Protein AF-A0A7V9VA94-F1 (afdb_monomer)

Mean predicted aligned error: 10.66 Å

Sequence (132 aa):
FPLADVEMRSGMSMDMASPSASPMAMGTGSMEAMPAAVSVTTVAVSLETILSAEHAINIHESAENAGNYIACGAIGGTPDSDGNLFIGLAELNDSGFTGVAWLQGTGEETVVTIFLAEGLSGGVTSDATPVS

pLDDT: mean 76.78, std 18.91, range [38.84, 97.44]

Radius of gyration: 15.98 Å; Cα contacts (8 Å, |Δi|>4): 244; chains: 1; bounding box: 53×29×37 Å

Structure (mmCIF, N/CA/C/O backbone):
data_AF-A0A7V9VA94-F1
#
_entry.id   AF-A0A7V9VA94-F1
#
loop_
_atom_site.group_PDB
_atom_site.id
_atom_site.type_symbol
_atom_site.label_atom_id
_atom_site.label_alt_id
_atom_site.label_comp_id
_atom_site.label_asym_id
_atom_site.label_entity_id
_atom_site.label_seq_id
_atom_site.pdbx_PDB_ins_code
_atom_site.Cartn_x
_atom_site.Cartn_y
_atom_site.Cartn_z
_atom_site.occupancy
_atom_site.B_iso_or_equiv
_atom_site.auth_seq_id
_atom_site.auth_comp_id
_atom_site.auth_asym_id
_atom_site.auth_atom_id
_atom_site.pdbx_PDB_model_num
ATOM 1 N N . PHE A 1 1 ? 0.522 13.214 -10.178 1.00 47.25 1 PHE A N 1
ATOM 2 C CA . PHE A 1 1 ? 1.075 12.083 -9.399 1.00 47.25 1 PHE A CA 1
ATOM 3 C C . PHE A 1 1 ? -0.084 11.167 -9.050 1.00 47.25 1 PHE A C 1
ATOM 5 O O . PHE A 1 1 ? -1.135 11.715 -8.721 1.00 47.25 1 PHE A O 1
ATOM 12 N N . PRO A 1 2 ? 0.071 9.837 -9.163 1.00 53.56 2 PRO A N 1
ATOM 13 C CA . PRO A 1 2 ? -1.041 8.907 -9.018 1.00 53.56 2 PRO A CA 1
ATOM 14 C C . PRO A 1 2 ? -1.602 8.889 -7.600 1.00 53.56 2 PRO A C 1
ATOM 16 O O . PRO A 1 2 ? -0.857 9.024 -6.630 1.00 53.56 2 PRO A O 1
ATOM 19 N N . LEU A 1 3 ? -2.924 8.756 -7.501 1.00 57.12 3 LEU A N 1
ATOM 20 C CA . LEU A 1 3 ? -3.667 8.775 -6.244 1.00 57.12 3 LEU A CA 1
ATOM 21 C C . LEU A 1 3 ? -4.277 7.409 -5.977 1.00 57.12 3 LEU A C 1
ATOM 23 O O . LEU A 1 3 ? -4.947 6.855 -6.846 1.00 57.12 3 LEU A O 1
ATOM 27 N N . ALA A 1 4 ? -4.090 6.892 -4.770 1.00 58.16 4 ALA A N 1
ATOM 28 C CA . ALA A 1 4 ? -4.711 5.647 -4.351 1.00 58.16 4 ALA A CA 1
ATOM 29 C C . ALA A 1 4 ? -5.986 5.910 -3.546 1.00 58.16 4 ALA A C 1
ATOM 31 O O . ALA A 1 4 ? -5.955 6.720 -2.622 1.00 58.16 4 ALA A O 1
ATOM 32 N N . ASP A 1 5 ? -7.062 5.207 -3.893 1.00 61.94 5 ASP A N 1
ATOM 33 C CA . ASP A 1 5 ? -8.300 5.106 -3.113 1.00 61.94 5 ASP A CA 1
ATOM 34 C C . ASP A 1 5 ? -8.449 3.669 -2.596 1.00 61.94 5 ASP A C 1
ATOM 36 O O . ASP A 1 5 ? -8.094 2.703 -3.286 1.00 61.94 5 ASP A O 1
ATOM 40 N N . VAL A 1 6 ? -8.947 3.528 -1.369 1.00 57.69 6 VAL A N 1
ATOM 41 C CA . VAL A 1 6 ? -9.330 2.232 -0.805 1.00 57.69 6 VAL A CA 1
ATOM 42 C C . VAL A 1 6 ? -10.844 2.123 -0.911 1.00 57.69 6 VAL A C 1
ATOM 44 O O . VAL A 1 6 ? -11.567 2.703 -0.102 1.00 57.69 6 VAL A O 1
ATOM 47 N N . GLU A 1 7 ? -11.321 1.350 -1.886 1.00 55.69 7 GLU A N 1
ATOM 48 C CA . GLU A 1 7 ? -12.750 1.256 -2.170 1.00 55.69 7 GLU A CA 1
ATOM 49 C C . GLU A 1 7 ? -13.354 -0.015 -1.547 1.00 55.69 7 GLU A C 1
ATOM 51 O O . GLU A 1 7 ? -12.850 -1.132 -1.713 1.00 55.69 7 GLU A O 1
ATOM 56 N N . MET A 1 8 ? -14.471 0.142 -0.829 1.00 42.03 8 MET A N 1
ATOM 57 C CA . MET A 1 8 ? -15.308 -0.979 -0.392 1.00 42.03 8 MET A CA 1
ATOM 58 C C . MET A 1 8 ? -16.239 -1.387 -1.541 1.00 42.03 8 MET A C 1
ATOM 60 O O . MET A 1 8 ? -16.910 -0.531 -2.116 1.00 42.03 8 MET A O 1
ATOM 64 N N . ARG A 1 9 ? -16.411 -2.691 -1.820 1.00 44.16 9 ARG A N 1
ATOM 65 C CA . ARG A 1 9 ? -17.327 -3.208 -2.875 1.00 44.16 9 ARG A CA 1
ATOM 66 C C . ARG A 1 9 ? -18.825 -2.865 -2.681 1.00 44.16 9 ARG A C 1
ATOM 68 O O . ARG A 1 9 ? -19.666 -3.361 -3.426 1.00 44.16 9 ARG A O 1
ATOM 75 N N . SER A 1 10 ? -19.183 -2.022 -1.711 1.00 48.28 10 SER A N 1
ATOM 76 C CA . SER A 1 10 ? -20.548 -1.562 -1.445 1.00 48.28 10 SER A CA 1
ATOM 77 C C . SER A 1 10 ? -20.599 -0.058 -1.130 1.00 48.28 10 SER A C 1
ATOM 79 O O . SER A 1 10 ? -20.998 0.337 -0.040 1.00 48.28 10 SER A O 1
ATOM 81 N N . GLY A 1 11 ? -20.227 0.783 -2.098 1.00 41.50 11 GLY A N 1
ATOM 82 C CA . GLY A 1 11 ? -20.828 2.109 -2.316 1.00 41.50 11 GLY A CA 1
ATOM 83 C C . GLY A 1 11 ? -20.752 3.162 -1.202 1.00 41.50 11 GLY A C 1
ATOM 84 O O . GLY A 1 11 ? -21.549 4.096 -1.238 1.00 41.50 11 GLY A O 1
ATOM 85 N N . MET A 1 12 ? -19.831 3.050 -0.244 1.00 38.84 12 MET A N 1
ATOM 86 C CA . MET A 1 12 ? -19.562 4.112 0.728 1.00 38.84 12 MET A CA 1
ATOM 87 C C . MET A 1 12 ? -18.135 4.616 0.516 1.00 38.84 12 MET A C 1
ATOM 89 O O . MET A 1 12 ? -17.174 3.986 0.942 1.00 38.84 12 MET A O 1
ATOM 93 N N . SER A 1 13 ? -18.012 5.731 -0.196 1.00 45.00 13 SER A N 1
ATOM 94 C CA . SER A 1 13 ? -16.773 6.493 -0.345 1.00 45.00 13 SER A CA 1
ATOM 95 C C . SER A 1 13 ? -16.377 7.069 1.018 1.00 45.00 13 SER A C 1
ATOM 97 O O . SER A 1 13 ? -17.106 7.911 1.546 1.00 45.00 13 SER A O 1
ATOM 99 N N . MET A 1 14 ? -15.271 6.603 1.604 1.00 51.00 14 MET A N 1
ATOM 100 C CA . MET A 1 14 ? -14.672 7.238 2.782 1.00 51.00 14 MET A CA 1
ATOM 101 C C . MET A 1 14 ? -13.979 8.540 2.367 1.00 51.00 14 MET A C 1
ATOM 103 O O . MET A 1 14 ? -13.382 8.631 1.297 1.00 51.00 14 MET A O 1
ATOM 107 N N . ASP A 1 15 ? -14.078 9.561 3.212 1.00 45.03 15 ASP A N 1
ATOM 108 C CA . ASP A 1 15 ? -13.583 10.910 2.952 1.00 45.03 15 ASP A CA 1
ATOM 109 C C . ASP A 1 15 ? -12.049 10.901 2.784 1.00 45.03 15 ASP A C 1
ATOM 111 O O . ASP A 1 15 ? -11.292 10.800 3.749 1.00 45.03 15 ASP A O 1
ATOM 115 N N . MET A 1 16 ? -11.583 10.968 1.535 1.00 51.38 16 MET A N 1
ATOM 116 C CA . MET A 1 16 ? -10.167 10.921 1.161 1.00 51.38 16 MET A CA 1
ATOM 117 C C . MET A 1 16 ? -9.392 12.128 1.711 1.00 51.38 16 MET A C 1
ATOM 119 O O . MET A 1 16 ? -9.613 13.271 1.304 1.00 51.38 16 MET A O 1
ATOM 123 N N . ALA A 1 17 ? -8.442 11.871 2.613 1.00 48.81 17 ALA A N 1
ATOM 124 C CA . ALA A 1 17 ? -7.446 12.850 3.033 1.00 48.81 17 ALA A CA 1
ATOM 125 C C . ALA A 1 17 ? -6.410 13.085 1.917 1.00 48.81 17 ALA A C 1
ATOM 127 O O . ALA A 1 17 ? -5.956 12.151 1.255 1.00 48.81 17 ALA A O 1
ATOM 128 N N . SER A 1 18 ? -6.044 14.353 1.712 1.00 43.25 18 SER A N 1
ATOM 129 C CA . SER A 1 18 ? -5.194 14.820 0.614 1.00 43.25 18 SER A CA 1
ATOM 130 C C . SER A 1 18 ? -3.835 14.099 0.539 1.00 43.25 18 SER A C 1
ATOM 132 O O . SER A 1 18 ? -3.080 14.125 1.513 1.00 43.25 18 SER A O 1
ATOM 134 N N . PRO A 1 19 ? -3.457 13.543 -0.622 1.00 42.53 19 PRO A N 1
ATOM 135 C CA . PRO A 1 19 ? -2.151 12.926 -0.821 1.00 42.53 19 PRO A CA 1
ATOM 136 C C . PRO A 1 19 ? -1.046 13.994 -0.846 1.00 42.53 19 PRO A C 1
ATOM 138 O O . PRO A 1 19 ? -1.127 14.981 -1.581 1.00 42.53 19 PRO A O 1
ATOM 141 N N . SER A 1 20 ? 0.006 13.796 -0.047 1.00 47.19 20 SER A N 1
ATOM 142 C CA . SER A 1 20 ? 1.200 14.651 -0.054 1.00 47.19 20 SER A CA 1
ATOM 143 C C . SER A 1 20 ? 2.205 14.131 -1.084 1.00 47.19 20 SER A C 1
ATOM 145 O O . SER A 1 20 ? 2.855 13.107 -0.872 1.00 47.19 20 SER A O 1
ATOM 147 N N . ALA A 1 21 ? 2.336 14.826 -2.216 1.00 44.81 21 ALA A N 1
ATOM 148 C CA . ALA A 1 21 ? 3.355 14.523 -3.217 1.00 44.81 21 ALA A CA 1
ATOM 149 C C . ALA A 1 21 ? 4.736 15.001 -2.729 1.00 44.81 21 ALA A C 1
ATOM 151 O O . ALA A 1 21 ? 4.949 16.196 -2.518 1.00 44.81 21 ALA A O 1
ATOM 152 N N . SER A 1 22 ? 5.689 14.079 -2.569 1.00 47.19 22 SER A N 1
ATOM 153 C CA . SER A 1 22 ? 7.085 14.440 -2.286 1.00 47.19 22 SER A CA 1
ATOM 154 C C . SER A 1 22 ? 7.777 14.978 -3.551 1.00 47.19 22 SER A C 1
ATOM 156 O O . SER A 1 22 ? 7.551 14.436 -4.636 1.00 47.19 22 SER A O 1
ATOM 158 N N . PRO A 1 23 ? 8.625 16.024 -3.460 1.00 42.75 23 PRO A N 1
ATOM 159 C CA . PRO A 1 23 ? 9.366 16.534 -4.612 1.00 42.75 23 PRO A CA 1
ATOM 160 C C . PRO A 1 23 ? 10.332 15.469 -5.151 1.00 42.75 23 PRO A C 1
ATOM 162 O O . PRO A 1 23 ? 11.021 14.802 -4.378 1.00 42.75 23 PRO A O 1
ATOM 165 N N . MET A 1 24 ? 10.405 15.325 -6.478 1.00 47.97 24 MET A N 1
ATOM 166 C CA . MET A 1 24 ? 11.369 14.436 -7.136 1.00 47.97 24 MET A CA 1
ATOM 167 C C . MET A 1 24 ? 12.798 14.939 -6.871 1.00 47.97 24 MET A C 1
ATOM 169 O O . MET A 1 24 ? 13.230 15.942 -7.439 1.00 47.97 24 MET A O 1
ATOM 173 N N . ALA A 1 25 ? 13.525 14.275 -5.972 1.00 53.22 25 ALA A N 1
ATOM 174 C CA . ALA A 1 25 ? 14.937 14.548 -5.719 1.00 53.22 25 ALA A CA 1
ATOM 175 C C . ALA A 1 25 ? 15.796 14.125 -6.925 1.00 53.22 25 ALA A C 1
ATOM 177 O O . ALA A 1 25 ? 15.513 13.113 -7.565 1.00 53.22 25 ALA A O 1
ATOM 178 N N . MET A 1 26 ? 16.870 14.869 -7.221 1.00 54.56 26 MET A N 1
ATOM 179 C CA . MET A 1 26 ? 17.878 14.415 -8.187 1.00 54.56 26 MET A CA 1
ATOM 180 C C . MET A 1 26 ? 18.511 13.117 -7.671 1.00 54.56 26 MET A C 1
ATOM 182 O O . MET A 1 26 ? 19.075 13.091 -6.576 1.00 54.56 26 MET A O 1
ATOM 186 N N . GLY A 1 27 ? 18.371 12.038 -8.444 1.00 59.16 27 GLY A N 1
ATOM 187 C CA . GLY A 1 27 ? 18.847 10.710 -8.067 1.00 59.16 27 GLY A CA 1
ATOM 188 C C . GLY A 1 27 ? 20.346 10.702 -7.756 1.00 59.16 27 GLY A C 1
ATOM 189 O O . GLY A 1 27 ? 21.148 11.311 -8.460 1.00 59.16 27 GLY A O 1
ATOM 190 N N . THR A 1 28 ? 20.722 10.014 -6.681 1.00 69.69 28 THR A N 1
ATOM 191 C CA . THR A 1 28 ? 22.115 9.710 -6.328 1.00 69.69 28 THR A CA 1
ATOM 192 C C . THR A 1 28 ? 22.366 8.232 -6.629 1.00 69.69 28 THR A C 1
ATOM 194 O O . THR A 1 28 ? 21.515 7.405 -6.313 1.00 69.69 28 THR A O 1
ATOM 197 N N . GLY A 1 29 ? 23.521 7.883 -7.203 1.00 72.19 29 GLY A N 1
ATOM 198 C CA . GLY A 1 29 ? 23.869 6.496 -7.536 1.00 72.19 29 GLY A CA 1
ATOM 199 C C . GLY A 1 29 ? 23.718 6.186 -9.025 1.00 72.19 29 GLY A C 1
ATOM 200 O O . GLY A 1 29 ? 24.029 7.034 -9.860 1.00 72.19 29 GLY A O 1
ATOM 201 N N . SER A 1 30 ? 23.311 4.958 -9.361 1.00 78.19 30 SER A N 1
ATOM 202 C CA . SER A 1 30 ? 23.212 4.522 -10.759 1.00 78.19 30 SER A CA 1
ATOM 203 C C . SER A 1 30 ? 22.175 5.336 -11.533 1.00 78.19 30 SER A C 1
ATOM 205 O O . SER A 1 30 ? 21.053 5.526 -11.068 1.00 78.19 30 SER A O 1
ATOM 207 N N . MET A 1 31 ? 22.536 5.758 -12.747 1.00 70.06 31 MET A N 1
ATOM 208 C CA . MET A 1 31 ? 21.602 6.383 -13.692 1.00 70.06 31 MET A CA 1
ATOM 209 C C . MET A 1 31 ? 20.608 5.377 -14.289 1.00 70.06 31 MET A C 1
ATOM 211 O O . MET A 1 31 ? 19.630 5.784 -14.903 1.00 70.06 31 MET A O 1
ATOM 215 N N . GLU A 1 32 ? 20.846 4.079 -14.095 1.00 73.06 32 GLU A N 1
ATOM 216 C CA . GLU A 1 32 ? 19.946 2.996 -14.503 1.00 73.06 32 GLU A CA 1
ATOM 217 C C . GLU A 1 32 ? 18.937 2.634 -13.402 1.00 73.06 32 GLU A C 1
ATOM 219 O O . GLU A 1 32 ? 18.144 1.706 -13.561 1.00 73.06 32 GLU A O 1
ATOM 224 N N . ALA A 1 33 ? 18.968 3.335 -12.261 1.00 74.44 33 ALA A N 1
ATOM 225 C CA . ALA A 1 33 ? 17.992 3.129 -11.204 1.00 74.44 33 ALA A CA 1
ATOM 226 C C . ALA A 1 33 ? 16.591 3.486 -11.715 1.00 74.44 33 ALA A C 1
ATOM 228 O O . ALA A 1 33 ? 16.338 4.617 -12.129 1.00 74.44 33 ALA A O 1
ATOM 229 N N . MET A 1 34 ? 15.674 2.524 -11.644 1.00 78.88 34 MET A N 1
ATOM 230 C CA . MET A 1 34 ? 14.267 2.760 -11.944 1.00 78.88 34 MET A CA 1
ATOM 231 C C . MET A 1 34 ? 13.613 3.445 -10.739 1.00 78.88 34 MET A C 1
ATOM 233 O O . MET A 1 34 ? 13.569 2.849 -9.657 1.00 78.88 34 MET A O 1
ATOM 237 N N . PRO A 1 35 ? 13.131 4.692 -10.873 1.00 80.38 35 PRO A N 1
ATOM 238 C CA . PRO A 1 35 ? 12.477 5.375 -9.771 1.00 80.38 35 PRO A CA 1
ATOM 239 C C . PRO A 1 35 ? 11.116 4.734 -9.480 1.00 80.38 35 PRO A C 1
ATOM 241 O O . PRO A 1 35 ? 10.344 4.448 -10.392 1.00 80.38 35 PRO A O 1
ATOM 244 N N . ALA A 1 36 ? 10.802 4.565 -8.196 1.00 86.12 36 ALA A N 1
ATOM 245 C CA . ALA A 1 36 ? 9.453 4.232 -7.757 1.00 86.12 36 ALA A CA 1
ATOM 246 C C . ALA A 1 36 ? 8.703 5.509 -7.354 1.00 86.12 36 ALA A C 1
ATOM 248 O O . ALA A 1 36 ? 9.223 6.344 -6.610 1.00 86.12 36 ALA A O 1
ATOM 249 N N . ALA A 1 37 ? 7.464 5.646 -7.816 1.00 86.31 37 ALA A N 1
ATOM 250 C CA . ALA A 1 37 ? 6.505 6.577 -7.250 1.00 86.31 37 ALA A CA 1
ATOM 251 C C . ALA A 1 37 ? 6.051 6.067 -5.878 1.00 86.31 37 ALA A C 1
ATOM 253 O O . ALA A 1 37 ? 5.785 4.875 -5.707 1.00 86.31 37 ALA A O 1
ATOM 254 N N . VAL A 1 38 ? 5.944 6.982 -4.912 1.00 86.62 38 VAL A N 1
ATOM 255 C CA . VAL A 1 38 ? 5.518 6.670 -3.544 1.00 86.62 38 VAL A CA 1
ATOM 256 C C . VAL A 1 38 ? 4.310 7.519 -3.174 1.00 86.62 38 VAL A C 1
ATOM 258 O O . VAL A 1 38 ? 4.324 8.733 -3.377 1.00 86.62 38 VAL A O 1
ATOM 261 N N . SER A 1 39 ? 3.286 6.881 -2.613 1.00 86.69 39 SER A N 1
ATOM 262 C CA . SER A 1 39 ? 2.125 7.551 -2.021 1.00 86.69 39 SER A CA 1
ATOM 263 C C . SER A 1 39 ? 1.901 7.037 -0.608 1.00 86.69 39 SER A C 1
ATOM 265 O O . SER A 1 39 ? 2.065 5.845 -0.357 1.00 86.69 39 SER A O 1
ATOM 267 N N . VAL A 1 40 ? 1.518 7.927 0.306 1.00 89.50 40 VAL A N 1
ATOM 268 C CA . VAL A 1 40 ? 1.186 7.581 1.692 1.00 89.50 40 VAL A CA 1
ATOM 269 C C . VAL A 1 40 ? -0.179 8.163 2.017 1.00 89.50 40 VAL A C 1
ATOM 271 O O . VAL A 1 40 ? -0.379 9.372 1.896 1.00 89.50 40 VAL A O 1
ATOM 274 N N . THR A 1 41 ? -1.091 7.301 2.452 1.00 88.94 41 THR A N 1
ATOM 275 C CA . THR A 1 41 ? -2.455 7.665 2.838 1.00 88.94 41 THR A CA 1
ATOM 276 C C . THR A 1 41 ? -2.773 7.051 4.195 1.00 88.94 41 THR A C 1
ATOM 278 O O . THR A 1 41 ? -2.477 5.882 4.427 1.00 88.94 41 THR A O 1
ATOM 281 N N . THR A 1 42 ? -3.405 7.811 5.086 1.00 91.88 42 THR A N 1
ATOM 282 C CA . THR A 1 42 ? -3.949 7.273 6.340 1.00 91.88 42 THR A CA 1
ATOM 283 C C . THR A 1 42 ? -5.446 7.050 6.181 1.00 91.88 42 THR A C 1
ATOM 285 O O . THR A 1 42 ? -6.169 7.953 5.764 1.00 91.88 42 THR A O 1
ATOM 288 N N . VAL A 1 43 ? -5.904 5.850 6.522 1.00 92.19 43 VAL A N 1
ATOM 289 C CA . VAL A 1 43 ? -7.313 5.457 6.531 1.00 92.19 43 VAL A CA 1
ATOM 290 C C . VAL A 1 43 ? -7.772 5.366 7.982 1.00 92.19 43 VAL A C 1
ATOM 292 O O . VAL A 1 43 ? -7.158 4.656 8.778 1.00 92.19 43 VAL A O 1
ATOM 295 N N . ALA A 1 44 ? -8.871 6.041 8.321 1.00 93.12 44 ALA A N 1
ATOM 296 C CA . ALA A 1 44 ? -9.441 6.074 9.672 1.00 93.12 44 ALA A CA 1
ATOM 297 C C . ALA A 1 44 ? -10.216 4.785 10.033 1.00 93.12 44 ALA A C 1
ATOM 299 O O . ALA A 1 44 ? -11.354 4.833 10.498 1.00 93.12 44 ALA A O 1
ATOM 300 N N . VAL A 1 45 ? -9.630 3.625 9.730 1.00 92.88 45 VAL A N 1
ATOM 301 C CA . VAL A 1 45 ? -10.186 2.292 9.979 1.00 92.88 45 VAL A CA 1
ATOM 302 C C . VAL A 1 45 ? -9.043 1.347 10.355 1.00 92.88 45 VAL A C 1
ATOM 304 O O . VAL A 1 45 ? -7.968 1.392 9.749 1.00 92.88 45 VAL A O 1
ATOM 307 N N . SER A 1 46 ? -9.271 0.464 11.332 1.00 95.25 46 SER A N 1
ATOM 308 C CA . SER A 1 46 ? -8.265 -0.510 11.758 1.00 95.25 46 SER A CA 1
ATOM 309 C C . SER A 1 46 ? -8.005 -1.561 10.679 1.00 95.25 46 SER A C 1
ATOM 311 O O . SER A 1 46 ? -8.917 -1.978 9.960 1.00 95.25 46 SER A O 1
ATOM 313 N N . LEU A 1 47 ? -6.767 -2.057 10.608 1.00 94.31 47 LEU A N 1
ATOM 314 C CA . LEU A 1 47 ? -6.390 -3.092 9.641 1.00 94.31 47 LEU A CA 1
ATOM 315 C C . LEU A 1 47 ? -7.227 -4.370 9.817 1.00 94.31 47 LEU A C 1
ATOM 317 O O . LEU A 1 47 ? -7.597 -5.003 8.835 1.00 94.31 47 LEU A O 1
ATOM 321 N N . GLU A 1 48 ? -7.589 -4.719 11.053 1.00 93.94 48 GLU A N 1
ATOM 322 C CA . GLU A 1 48 ? -8.483 -5.848 11.341 1.00 93.94 48 GLU A CA 1
ATOM 323 C C . GLU A 1 48 ? -9.878 -5.650 10.726 1.00 93.94 48 GLU A C 1
ATOM 325 O O . GLU A 1 48 ? -10.441 -6.578 10.145 1.00 93.94 48 GLU A O 1
ATOM 330 N N . THR A 1 49 ? -10.418 -4.429 10.785 1.00 93.56 49 THR A N 1
ATOM 331 C CA . THR A 1 49 ? -11.710 -4.101 10.165 1.00 93.56 49 THR A CA 1
ATOM 332 C C . THR A 1 49 ? -11.613 -4.161 8.642 1.00 93.56 49 THR A C 1
ATOM 334 O O . THR A 1 49 ? -12.498 -4.722 7.997 1.00 93.56 49 THR A O 1
ATOM 337 N N . ILE A 1 50 ? -10.517 -3.657 8.063 1.00 93.06 50 ILE A N 1
ATOM 338 C CA . ILE A 1 50 ? -10.249 -3.769 6.622 1.00 93.06 50 ILE A CA 1
ATOM 339 C C . ILE A 1 50 ? -10.160 -5.248 6.212 1.00 93.06 50 ILE A C 1
ATOM 341 O O . ILE A 1 50 ? -10.727 -5.644 5.203 1.00 93.06 50 ILE A O 1
ATOM 345 N N . LEU A 1 51 ? -9.515 -6.104 7.003 1.00 94.62 51 LEU A N 1
ATOM 346 C CA . LEU A 1 51 ? -9.397 -7.536 6.703 1.00 94.62 51 LEU A CA 1
ATOM 347 C C . LEU A 1 51 ? -10.672 -8.345 6.989 1.00 94.62 51 LEU A C 1
ATOM 349 O O . LEU A 1 51 ? -10.789 -9.483 6.538 1.00 94.62 51 LEU A O 1
ATOM 353 N N . SER A 1 52 ? -11.634 -7.774 7.714 1.00 92.56 52 SER A N 1
ATOM 354 C CA . SER A 1 52 ? -12.904 -8.434 8.044 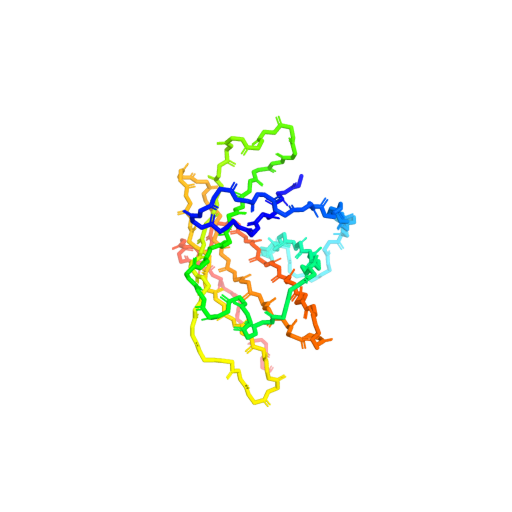1.00 92.56 52 SER A CA 1
ATOM 355 C C . SER A 1 52 ? -13.908 -8.441 6.885 1.00 92.56 52 SER A C 1
ATOM 357 O O . SER A 1 52 ? -14.928 -9.128 6.963 1.00 92.56 52 SER A O 1
ATOM 359 N N . ALA A 1 53 ? -13.638 -7.699 5.810 1.00 89.88 53 ALA A N 1
ATOM 360 C CA . ALA A 1 53 ? -14.429 -7.707 4.586 1.00 89.88 53 ALA A CA 1
ATOM 361 C C . ALA A 1 53 ? -13.530 -7.602 3.347 1.00 89.88 53 ALA A C 1
ATOM 363 O O . ALA A 1 53 ? -12.339 -7.315 3.432 1.00 89.88 53 ALA A O 1
ATOM 364 N N . GLU A 1 54 ? -14.105 -7.859 2.177 1.00 89.69 54 GLU A N 1
ATOM 365 C CA . GLU A 1 54 ? -13.358 -7.854 0.923 1.00 89.69 54 GLU A CA 1
ATOM 366 C C . GLU A 1 54 ? -13.138 -6.415 0.428 1.00 89.69 54 GLU A C 1
ATOM 368 O O . GLU A 1 54 ? -14.092 -5.720 0.065 1.00 89.69 54 GLU A O 1
ATOM 373 N N . HIS A 1 55 ? -11.874 -5.985 0.410 1.00 92.19 55 HIS A N 1
ATOM 374 C CA . HIS A 1 55 ? -11.450 -4.649 -0.013 1.00 92.19 55 HIS A CA 1
ATOM 375 C C . HIS A 1 55 ? -10.393 -4.724 -1.113 1.00 92.19 55 HIS A C 1
ATOM 377 O O . HIS A 1 55 ? -9.684 -5.724 -1.252 1.00 92.19 55 HIS A O 1
ATOM 383 N N . ALA A 1 56 ? -10.251 -3.642 -1.874 1.00 92.56 56 ALA A N 1
ATOM 384 C CA . ALA A 1 56 ? -9.185 -3.485 -2.850 1.00 92.56 56 ALA A CA 1
ATOM 385 C C . ALA A 1 56 ? -8.591 -2.075 -2.786 1.00 92.56 56 ALA A C 1
ATOM 387 O O . ALA A 1 56 ? -9.265 -1.111 -2.427 1.00 92.56 56 ALA A O 1
ATOM 388 N N . ILE A 1 57 ? -7.317 -1.973 -3.153 1.00 90.38 57 ILE A N 1
ATOM 389 C CA . ILE A 1 57 ? -6.655 -0.704 -3.436 1.00 90.38 57 ILE A CA 1
ATOM 390 C C . ILE A 1 57 ? -6.778 -0.449 -4.930 1.00 90.38 57 ILE A C 1
ATOM 392 O O . ILE A 1 57 ? -6.372 -1.290 -5.735 1.00 90.38 57 ILE A O 1
ATOM 396 N N . ASN A 1 58 ? -7.286 0.726 -5.279 1.00 88.50 58 ASN A N 1
ATOM 397 C CA . ASN A 1 58 ? -7.371 1.215 -6.644 1.00 88.50 58 ASN A CA 1
ATOM 398 C C . ASN A 1 58 ? -6.478 2.439 -6.806 1.00 88.50 58 ASN A C 1
ATOM 400 O O . ASN A 1 58 ? -6.485 3.340 -5.969 1.00 88.50 58 ASN A O 1
ATOM 404 N N . ILE A 1 59 ? -5.708 2.489 -7.889 1.00 85.62 59 ILE A N 1
ATOM 405 C CA . ILE A 1 59 ? -4.785 3.592 -8.147 1.00 85.62 59 ILE A CA 1
ATOM 406 C C . ILE A 1 59 ? -5.195 4.299 -9.425 1.00 85.62 59 ILE A C 1
ATOM 408 O O . ILE A 1 59 ? -5.335 3.668 -10.470 1.00 85.62 59 ILE A O 1
ATOM 412 N N . HIS A 1 60 ? -5.314 5.616 -9.340 1.00 81.62 60 HIS A N 1
ATOM 413 C CA . HIS A 1 60 ? -5.690 6.505 -10.430 1.00 81.62 60 HIS A CA 1
ATOM 414 C C . HIS A 1 60 ? -4.488 7.327 -10.874 1.00 81.62 60 HIS A C 1
ATOM 416 O O . HIS A 1 60 ? -3.624 7.657 -10.062 1.00 81.62 60 HIS A O 1
ATOM 422 N N . GLU A 1 61 ? -4.455 7.721 -12.143 1.00 70.31 61 GLU A N 1
ATOM 423 C CA . GLU A 1 61 ? -3.340 8.481 -12.714 1.00 70.31 61 GLU A CA 1
ATOM 424 C C . GLU A 1 61 ? -3.128 9.852 -12.042 1.00 70.31 61 GLU A C 1
ATOM 426 O O . GLU A 1 61 ? -1.986 10.266 -11.821 1.00 70.31 61 GLU A O 1
ATOM 431 N N . SER A 1 62 ? -4.208 10.571 -11.706 1.00 68.06 62 SER A N 1
ATOM 432 C CA . SER A 1 62 ? -4.201 11.862 -10.990 1.00 68.06 62 SER A CA 1
ATOM 433 C C . SER A 1 62 ? -5.618 12.269 -10.544 1.00 68.06 62 SER A C 1
ATOM 435 O O . SER A 1 62 ? -6.601 11.758 -11.073 1.00 68.06 62 SER A O 1
ATOM 437 N N . ALA A 1 63 ? -5.736 13.241 -9.625 1.00 58.12 63 ALA A N 1
ATOM 438 C CA . ALA A 1 63 ? -7.027 13.784 -9.154 1.00 58.12 63 ALA A CA 1
ATOM 439 C C . ALA A 1 63 ? -7.934 14.289 -10.290 1.00 58.12 63 ALA A C 1
ATOM 441 O O . ALA A 1 63 ? -9.152 14.156 -10.239 1.00 58.12 63 ALA A O 1
ATOM 442 N N . GLU A 1 64 ? -7.327 14.870 -11.323 1.00 55.19 64 GLU A N 1
ATOM 443 C CA . GLU A 1 64 ? -8.014 15.454 -12.480 1.00 55.19 64 GLU A CA 1
ATOM 444 C C . GLU A 1 64 ? -8.481 14.389 -13.489 1.00 55.19 64 GLU A C 1
ATOM 446 O O . GLU A 1 64 ? -9.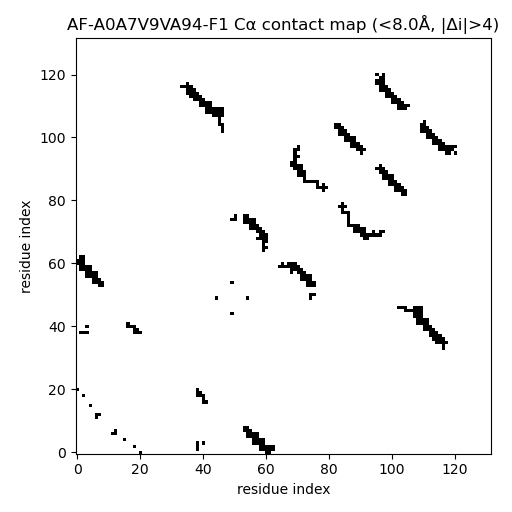251 14.691 -14.397 1.00 55.19 64 GLU A O 1
ATOM 451 N N . ASN A 1 65 ? -8.033 13.138 -13.325 1.00 58.97 65 ASN A N 1
ATOM 452 C CA . ASN A 1 65 ? -8.359 12.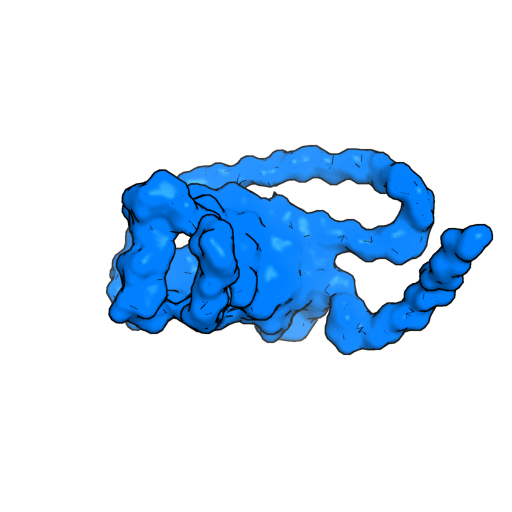004 -14.188 1.00 58.97 65 ASN A CA 1
ATOM 453 C C . ASN A 1 65 ? -8.699 10.751 -13.359 1.00 58.97 65 ASN A C 1
ATOM 455 O O . ASN A 1 65 ? -8.216 9.651 -13.616 1.00 58.97 65 ASN A O 1
ATOM 459 N N . ALA A 1 66 ? -9.557 10.922 -12.348 1.00 58.28 66 ALA A N 1
ATOM 460 C CA . ALA A 1 66 ? -9.961 9.858 -11.422 1.00 58.28 66 ALA A CA 1
ATOM 461 C C . ALA A 1 66 ? -10.665 8.656 -12.092 1.00 58.28 66 ALA A C 1
ATOM 463 O O . ALA A 1 66 ? -10.838 7.624 -11.463 1.00 58.28 66 ALA A O 1
ATOM 464 N N . GLY A 1 67 ? -11.066 8.764 -13.365 1.00 60.50 67 GLY A N 1
ATOM 465 C CA . GLY A 1 67 ? -11.628 7.645 -14.126 1.00 60.50 67 GLY A CA 1
ATOM 466 C C . GLY A 1 67 ? -10.587 6.692 -14.728 1.00 60.50 67 GLY A C 1
ATOM 467 O O . GLY A 1 67 ? -10.977 5.632 -15.215 1.00 60.50 67 GLY A O 1
ATOM 468 N N . ASN A 1 68 ? -9.295 7.051 -14.727 1.00 74.62 68 ASN A N 1
ATOM 469 C CA . ASN A 1 68 ? -8.239 6.220 -15.306 1.00 74.62 68 ASN A CA 1
ATOM 470 C C . ASN A 1 68 ? -7.483 5.440 -14.224 1.00 74.62 68 ASN A C 1
ATOM 472 O O . ASN A 1 68 ? -6.620 5.991 -13.534 1.00 74.62 68 ASN A O 1
ATOM 476 N N . TYR A 1 69 ? -7.813 4.155 -14.092 1.00 80.38 69 TYR A N 1
ATOM 477 C CA . TYR A 1 69 ? -7.169 3.237 -13.157 1.00 80.38 69 TYR A CA 1
ATOM 478 C C . TYR A 1 69 ? -5.896 2.660 -13.772 1.00 80.38 69 TYR A C 1
ATOM 480 O O . TYR A 1 69 ? -5.949 2.045 -14.836 1.00 80.38 69 TYR A O 1
ATOM 488 N N . ILE A 1 70 ? -4.767 2.821 -13.088 1.00 86.19 70 ILE A N 1
ATOM 489 C CA . ILE A 1 70 ? -3.456 2.377 -13.576 1.00 86.19 70 ILE A CA 1
ATOM 490 C C . ILE A 1 70 ? -2.985 1.080 -12.912 1.00 86.19 70 ILE A C 1
ATOM 492 O O . ILE A 1 70 ? -2.242 0.321 -13.525 1.00 86.19 70 ILE A O 1
ATOM 496 N N . ALA A 1 71 ? -3.429 0.782 -11.690 1.00 89.31 71 ALA A N 1
ATOM 497 C CA . ALA A 1 71 ? -3.118 -0.472 -11.007 1.00 89.31 71 ALA A CA 1
ATOM 498 C C . ALA A 1 71 ? -4.148 -0.783 -9.910 1.00 89.31 71 ALA A C 1
ATOM 500 O O . ALA A 1 71 ? -4.818 0.120 -9.400 1.00 89.31 71 ALA A O 1
ATOM 501 N N . CYS A 1 72 ? -4.262 -2.059 -9.539 1.00 93.06 72 CYS A N 1
ATOM 502 C CA . CYS A 1 72 ? -5.139 -2.518 -8.463 1.00 93.06 72 CYS A CA 1
ATOM 503 C C . CYS A 1 72 ? -4.558 -3.700 -7.680 1.00 93.06 72 CYS A C 1
ATOM 505 O O . CYS A 1 72 ? -3.721 -4.451 -8.181 1.00 93.06 72 CYS A O 1
ATOM 507 N N . GLY A 1 73 ? -5.038 -3.903 -6.455 1.00 93.50 73 GLY A N 1
ATOM 508 C CA . GLY A 1 73 ? -4.725 -5.099 -5.676 1.00 93.50 73 GLY A CA 1
ATOM 509 C C . GLY A 1 73 ? -5.777 -5.388 -4.617 1.00 93.50 73 GLY A C 1
ATOM 510 O O . GLY A 1 73 ? -6.220 -4.484 -3.910 1.00 93.50 73 GLY A O 1
ATOM 511 N N . ALA A 1 74 ? -6.174 -6.655 -4.500 1.00 94.75 74 ALA A N 1
ATOM 512 C CA . ALA A 1 74 ? -7.051 -7.102 -3.426 1.00 94.75 74 ALA A CA 1
ATOM 513 C C . ALA A 1 74 ? -6.305 -7.050 -2.085 1.00 94.75 74 ALA A C 1
ATOM 515 O O . ALA A 1 74 ? -5.175 -7.531 -1.977 1.00 94.75 74 ALA A O 1
ATOM 516 N N . ILE A 1 75 ? -6.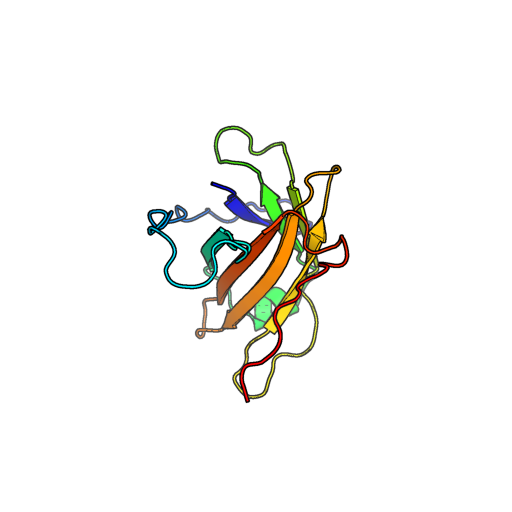945 -6.492 -1.060 1.00 94.31 75 ILE A N 1
ATOM 517 C CA . ILE A 1 75 ? -6.394 -6.462 0.292 1.00 94.31 75 ILE A CA 1
ATOM 518 C C . ILE A 1 75 ? -6.696 -7.803 0.953 1.00 94.31 75 ILE A C 1
ATOM 520 O O . ILE A 1 75 ? -7.845 -8.132 1.242 1.00 94.31 75 ILE A O 1
ATOM 524 N N . GLY A 1 76 ? -5.649 -8.583 1.194 1.00 92.31 76 GLY A N 1
ATOM 525 C CA . GLY A 1 76 ? -5.754 -9.874 1.855 1.00 92.31 76 GLY A CA 1
ATOM 526 C C . GLY A 1 76 ? -4.387 -10.503 2.081 1.00 92.31 76 GLY A C 1
ATOM 527 O O . GLY A 1 76 ? -3.396 -10.108 1.471 1.00 92.31 76 GLY A O 1
ATOM 528 N N . GLY A 1 77 ? -4.339 -11.486 2.978 1.00 92.00 77 GLY A N 1
ATOM 529 C CA . GLY A 1 77 ? -3.110 -12.169 3.370 1.00 92.00 77 GLY A CA 1
ATOM 530 C C . GLY A 1 77 ? -3.002 -12.315 4.882 1.00 92.00 77 GLY A C 1
ATOM 531 O O . GLY A 1 77 ? -3.985 -12.182 5.610 1.00 92.00 77 GLY A O 1
ATOM 532 N N . THR A 1 78 ? -1.796 -12.609 5.351 1.00 92.81 78 THR A N 1
ATOM 533 C CA . THR A 1 78 ? -1.483 -12.715 6.778 1.00 92.81 78 THR A CA 1
ATOM 534 C C . THR A 1 78 ? -0.489 -11.613 7.125 1.00 92.81 78 THR A C 1
ATOM 536 O O . THR A 1 78 ? 0.569 -11.574 6.493 1.00 92.81 78 THR A O 1
ATOM 539 N N . PRO A 1 79 ? -0.808 -10.722 8.082 1.00 94.31 79 PRO A N 1
ATOM 540 C CA . PRO A 1 79 ? 0.162 -9.754 8.575 1.00 94.31 79 PRO A CA 1
ATOM 541 C C . PRO A 1 79 ? 1.416 -10.446 9.126 1.00 94.31 79 PRO A C 1
ATOM 543 O O . PRO A 1 79 ? 1.338 -11.573 9.622 1.00 94.31 79 PRO A O 1
ATOM 546 N N . ASP A 1 80 ? 2.566 -9.783 9.039 1.00 94.75 80 ASP A N 1
ATOM 547 C CA . ASP A 1 80 ? 3.813 -10.273 9.626 1.00 94.75 80 ASP A CA 1
ATOM 548 C C . ASP A 1 80 ? 3.808 -10.190 11.169 1.00 94.75 80 ASP A C 1
ATOM 550 O O . ASP A 1 80 ? 2.810 -9.841 11.806 1.00 94.75 80 ASP A O 1
ATOM 554 N N . SER A 1 81 ? 4.942 -10.527 11.788 1.00 93.25 81 SER A N 1
ATOM 555 C CA . SER A 1 81 ? 5.133 -10.459 13.244 1.00 93.25 81 SER A CA 1
ATOM 556 C C . SER A 1 81 ? 4.939 -9.069 13.847 1.00 93.25 81 SER A C 1
ATOM 558 O O . SER A 1 81 ? 4.643 -8.962 15.036 1.00 93.25 81 SER A O 1
ATOM 560 N N . ASP A 1 82 ? 5.119 -8.028 13.045 1.00 92.69 82 ASP A N 1
ATOM 561 C CA . ASP A 1 82 ? 5.024 -6.624 13.420 1.00 92.69 82 ASP A CA 1
ATOM 562 C C . ASP A 1 82 ? 3.641 -6.040 13.067 1.00 92.69 82 ASP A C 1
ATOM 564 O O . ASP A 1 82 ? 3.376 -4.864 13.312 1.00 92.69 82 ASP A O 1
ATOM 568 N N . GLY A 1 83 ? 2.731 -6.866 12.534 1.00 91.44 83 GLY A N 1
ATOM 569 C CA . GLY A 1 83 ? 1.376 -6.470 12.157 1.00 91.44 83 GLY A CA 1
ATOM 570 C C . GLY A 1 83 ? 1.292 -5.769 10.800 1.00 91.44 83 GLY A C 1
ATOM 571 O O . GLY A 1 83 ? 0.261 -5.168 10.493 1.00 91.44 83 GLY A O 1
ATOM 572 N N . ASN A 1 84 ? 2.341 -5.847 9.979 1.00 95.69 84 ASN A N 1
ATOM 573 C CA . ASN A 1 84 ? 2.356 -5.261 8.643 1.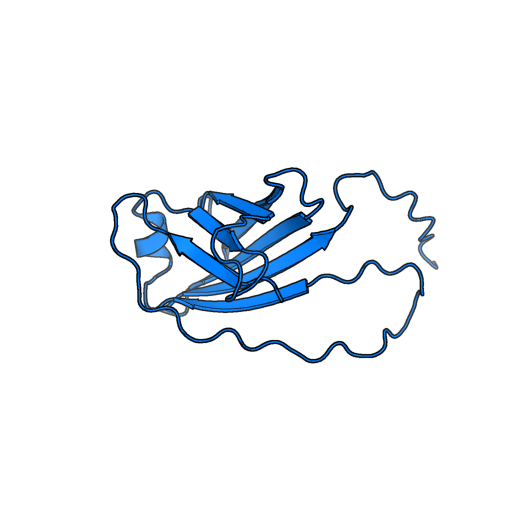00 95.69 84 ASN A CA 1
ATOM 574 C C . ASN A 1 84 ? 1.745 -6.211 7.622 1.00 95.69 84 ASN A C 1
ATOM 576 O O . ASN A 1 84 ? 2.073 -7.396 7.592 1.00 95.69 84 ASN A O 1
ATOM 580 N N . LEU A 1 85 ? 0.932 -5.682 6.714 1.00 97.12 85 LEU A N 1
ATOM 581 C CA . LEU A 1 85 ? 0.455 -6.422 5.552 1.00 97.12 85 LEU A CA 1
ATOM 582 C C . LEU A 1 85 ? 1.096 -5.873 4.278 1.00 97.12 85 LEU A C 1
ATOM 584 O O . LEU A 1 85 ? 1.083 -4.667 4.038 1.00 97.12 85 LEU A O 1
ATOM 588 N N . PHE A 1 86 ? 1.603 -6.771 3.438 1.00 97.00 86 PHE A N 1
ATOM 589 C CA . PHE A 1 86 ? 2.147 -6.440 2.126 1.00 97.00 86 PHE A CA 1
ATOM 590 C C . PHE A 1 86 ? 1.323 -7.128 1.044 1.00 97.00 86 PHE A C 1
ATOM 592 O O . PHE A 1 86 ? 1.127 -8.343 1.096 1.00 97.00 86 PHE A O 1
ATOM 599 N N . ILE A 1 87 ? 0.860 -6.363 0.058 1.00 96.62 87 ILE A N 1
ATOM 600 C CA . ILE A 1 87 ? 0.108 -6.891 -1.085 1.00 96.62 87 ILE A CA 1
ATOM 601 C C . ILE A 1 87 ? 0.722 -6.426 -2.402 1.00 96.62 87 ILE A C 1
ATOM 603 O O . ILE A 1 87 ? 1.282 -5.333 -2.490 1.00 96.62 87 ILE A O 1
ATOM 607 N N . GLY A 1 88 ? 0.607 -7.261 -3.433 1.00 94.88 88 GLY A N 1
ATOM 608 C CA . GLY A 1 88 ? 0.977 -6.892 -4.796 1.00 94.88 88 GLY A CA 1
ATOM 609 C C . GLY A 1 88 ? -0.095 -6.025 -5.454 1.00 94.88 88 GLY A C 1
ATOM 610 O O . GLY A 1 88 ? -1.288 -6.216 -5.219 1.00 94.88 88 GLY A O 1
ATOM 611 N N . LEU A 1 89 ? 0.344 -5.098 -6.300 1.00 94.31 89 LEU A N 1
ATOM 612 C CA . LEU A 1 89 ? -0.502 -4.255 -7.136 1.00 94.31 89 LEU A CA 1
ATOM 613 C C . LEU A 1 89 ? -0.216 -4.606 -8.595 1.00 94.31 89 LEU A C 1
ATOM 615 O O . LEU A 1 89 ? 0.907 -4.436 -9.079 1.00 94.31 89 LEU A O 1
ATOM 619 N N . ALA A 1 90 ? -1.228 -5.137 -9.270 1.00 92.31 90 ALA A N 1
ATOM 620 C CA . ALA A 1 90 ? -1.164 -5.513 -10.668 1.00 92.31 90 ALA A CA 1
ATOM 621 C C . ALA A 1 90 ? -1.577 -4.342 -11.557 1.00 92.31 90 ALA A C 1
ATOM 623 O O . ALA A 1 90 ? -2.462 -3.557 -11.211 1.00 92.31 90 ALA A O 1
ATOM 624 N N . GLU A 1 91 ? -0.939 -4.272 -12.7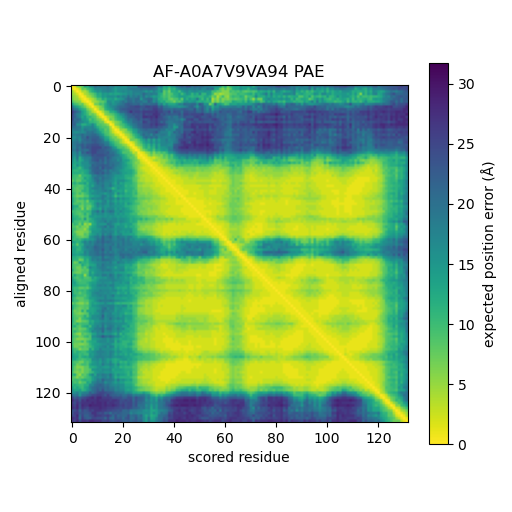16 1.00 91.31 91 GLU A N 1
ATOM 625 C CA . GLU A 1 91 ? -1.234 -3.301 -13.758 1.00 91.31 91 GLU A CA 1
ATOM 626 C C . GLU A 1 91 ? -2.682 -3.411 -14.239 1.00 91.31 91 GLU A C 1
ATOM 628 O O . GLU A 1 91 ? -3.232 -4.508 -14.364 1.00 91.31 91 GLU A O 1
ATOM 633 N N . LEU A 1 92 ? -3.280 -2.263 -14.547 1.00 87.12 92 LEU A N 1
ATOM 634 C CA . LEU A 1 92 ? -4.551 -2.163 -15.250 1.00 87.12 92 LEU A CA 1
ATOM 635 C C . LEU A 1 92 ? -4.409 -1.285 -16.494 1.00 87.12 92 LEU A C 1
ATOM 637 O O . LEU A 1 92 ? -3.632 -0.334 -16.501 1.00 87.12 92 LEU A O 1
ATOM 641 N N . ASN A 1 93 ? -5.220 -1.583 -17.514 1.00 85.75 93 ASN A N 1
ATOM 642 C CA . ASN A 1 93 ? -5.384 -0.768 -18.725 1.00 85.75 93 ASN A CA 1
ATOM 643 C C . ASN A 1 93 ? -4.080 -0.476 -19.490 1.00 85.75 93 ASN A C 1
ATOM 645 O O . ASN A 1 93 ? -3.923 0.621 -20.023 1.00 85.75 93 ASN A O 1
ATOM 649 N N . ASP A 1 94 ? -3.158 -1.444 -19.532 1.00 84.81 94 ASP A N 1
ATOM 650 C CA . ASP A 1 94 ? -1.856 -1.314 -20.204 1.00 84.81 94 ASP A CA 1
ATOM 651 C C . ASP A 1 94 ? -1.052 -0.083 -19.722 1.00 84.81 94 ASP A C 1
ATOM 653 O O . ASP A 1 94 ? -0.349 0.572 -20.495 1.00 84.81 94 ASP A O 1
ATOM 657 N N . SER A 1 95 ? -1.197 0.283 -18.441 1.00 84.88 95 SER A N 1
ATOM 658 C CA . SER A 1 95 ? -0.557 1.473 -17.869 1.00 84.88 95 SER A CA 1
ATOM 659 C C . SER A 1 95 ? 0.962 1.336 -17.715 1.00 84.88 95 SER A C 1
ATOM 661 O O . SER A 1 95 ? 1.647 2.335 -17.507 1.00 84.88 95 SER A O 1
ATOM 663 N N . GLY A 1 96 ? 1.488 0.109 -17.764 1.00 87.31 96 GLY A N 1
ATOM 664 C CA . GLY A 1 96 ? 2.877 -0.227 -17.460 1.00 87.31 96 GLY A CA 1
ATOM 665 C C . GLY A 1 96 ? 3.237 -0.229 -15.969 1.00 87.31 96 GLY A C 1
ATOM 666 O O . GLY A 1 96 ? 4.374 -0.573 -15.634 1.00 87.31 96 GLY A O 1
ATOM 667 N N . PHE A 1 97 ? 2.322 0.158 -15.069 1.00 88.69 97 PHE A N 1
ATOM 668 C CA . PHE A 1 97 ? 2.596 0.291 -13.636 1.00 88.69 97 PHE A CA 1
ATOM 669 C C . PHE A 1 97 ? 2.281 -0.983 -12.856 1.00 88.69 97 PHE A C 1
ATOM 671 O O . PHE A 1 97 ? 1.164 -1.489 -12.861 1.00 88.69 97 PHE A O 1
ATOM 678 N N . THR A 1 98 ? 3.251 -1.438 -12.068 1.00 91.75 98 THR A N 1
ATOM 679 C CA . THR A 1 98 ? 3.066 -2.494 -11.062 1.00 91.75 98 THR A CA 1
ATOM 680 C C . THR A 1 98 ? 3.743 -2.088 -9.764 1.00 91.75 98 THR A C 1
ATOM 682 O O . THR A 1 98 ? 4.559 -1.161 -9.733 1.00 91.75 98 THR A O 1
ATOM 685 N N . GLY A 1 99 ? 3.390 -2.742 -8.661 1.00 93.00 99 GLY A N 1
ATOM 686 C CA . GLY A 1 99 ? 3.932 -2.327 -7.379 1.00 93.00 99 GLY A CA 1
ATOM 687 C C . GLY A 1 99 ? 3.532 -3.172 -6.191 1.00 93.00 99 GLY A C 1
ATOM 688 O O . GLY A 1 99 ? 3.048 -4.297 -6.320 1.00 93.00 99 GLY A O 1
ATOM 689 N N . VAL A 1 100 ? 3.742 -2.591 -5.016 1.00 94.81 100 VAL A N 1
ATOM 690 C CA . VAL A 1 100 ? 3.373 -3.166 -3.726 1.00 94.81 100 VAL A CA 1
ATOM 691 C C . VAL A 1 100 ? 2.713 -2.109 -2.852 1.00 94.81 100 VAL A C 1
ATOM 693 O O . VAL A 1 100 ? 3.093 -0.936 -2.881 1.00 94.81 100 VAL A O 1
ATOM 696 N N . ALA A 1 101 ? 1.741 -2.531 -2.051 1.00 96.19 101 ALA A N 1
ATOM 697 C CA . ALA A 1 101 ? 1.224 -1.735 -0.951 1.00 96.19 101 ALA A CA 1
ATOM 698 C C . ALA A 1 101 ? 1.656 -2.350 0.378 1.00 96.19 101 ALA A C 1
ATOM 700 O O . ALA A 1 101 ? 1.581 -3.563 0.569 1.00 96.19 101 ALA A O 1
ATOM 701 N N . TRP A 1 102 ? 2.082 -1.488 1.291 1.00 96.75 102 TRP A N 1
ATOM 702 C CA . TRP A 1 102 ? 2.400 -1.785 2.676 1.00 96.75 102 TRP A CA 1
ATOM 703 C C . TRP A 1 102 ? 1.358 -1.114 3.566 1.00 96.75 102 TRP A C 1
ATOM 705 O O . TRP A 1 102 ? 1.246 0.111 3.589 1.00 96.75 102 TRP A O 1
ATOM 715 N N . LEU A 1 103 ? 0.587 -1.923 4.283 1.00 97.44 103 LEU A N 1
ATOM 716 C CA . LEU A 1 103 ? -0.432 -1.481 5.219 1.00 97.44 103 LEU A CA 1
ATOM 717 C C . LEU A 1 103 ? 0.074 -1.712 6.644 1.00 97.44 103 LEU A C 1
ATOM 719 O O . LEU A 1 103 ? 0.456 -2.827 7.001 1.00 97.44 103 LEU A O 1
ATOM 723 N N . GLN A 1 104 ? 0.053 -0.657 7.451 1.00 97.12 104 GLN A N 1
ATOM 724 C CA . GLN A 1 104 ? 0.452 -0.666 8.856 1.00 97.12 104 GLN A CA 1
ATOM 725 C C . GLN A 1 104 ? -0.751 -0.318 9.721 1.00 97.12 104 GLN A C 1
ATOM 727 O O . GLN A 1 104 ? -1.288 0.782 9.602 1.00 97.12 104 GLN A O 1
ATOM 732 N N . GLY A 1 105 ? -1.164 -1.226 10.604 1.00 94.12 105 GLY A N 1
ATOM 733 C CA . GLY A 1 105 ? -2.168 -0.908 11.616 1.00 94.12 105 GLY A CA 1
ATOM 734 C C . GLY A 1 105 ? -1.559 -0.062 12.735 1.00 94.12 105 GLY A C 1
ATOM 735 O O . GLY A 1 105 ? -0.623 -0.498 13.398 1.00 94.12 105 GLY A O 1
ATOM 736 N N . THR A 1 106 ? -2.106 1.125 12.990 1.00 91.88 106 THR A N 1
ATOM 737 C CA . THR A 1 106 ? -1.673 2.029 14.074 1.00 91.88 106 THR A CA 1
ATOM 738 C C . THR A 1 106 ? -2.727 2.129 15.179 1.00 91.88 106 THR A C 1
ATOM 740 O O . THR A 1 106 ? -2.930 3.184 15.776 1.00 91.88 106 THR A O 1
ATOM 743 N N . GLY A 1 107 ? -3.422 1.019 15.449 1.00 90.69 107 GLY A N 1
ATOM 744 C CA . GLY A 1 107 ? -4.568 0.951 16.356 1.00 90.69 107 GLY A CA 1
ATOM 745 C C . GLY A 1 107 ? -5.886 1.052 15.590 1.00 90.69 107 GLY A C 1
ATOM 746 O O . GLY A 1 107 ? -6.282 0.106 14.912 1.00 90.69 107 GLY A O 1
ATOM 747 N N . GLU A 1 108 ? -6.564 2.191 15.708 1.00 93.56 108 GLU A N 1
ATOM 748 C CA . GLU A 1 108 ? -7.861 2.449 15.057 1.00 93.56 108 GLU A CA 1
ATOM 749 C C . GLU A 1 108 ? -7.725 2.936 13.605 1.00 93.56 108 GLU A C 1
ATOM 751 O O . GLU A 1 108 ? -8.719 3.036 12.892 1.00 93.56 108 GLU A O 1
ATOM 756 N N . GLU A 1 109 ? -6.498 3.200 13.156 1.00 94.06 109 GLU A N 1
ATOM 757 C CA . GLU A 1 109 ? -6.179 3.682 11.813 1.00 94.06 109 GLU A CA 1
ATOM 758 C C . GLU A 1 109 ? -5.229 2.717 11.095 1.00 94.06 109 GLU A C 1
ATOM 760 O O . GLU A 1 109 ? -4.552 1.890 11.716 1.00 94.06 109 GLU A O 1
ATOM 765 N N . THR A 1 110 ? -5.164 2.846 9.772 1.00 95.75 110 THR A N 1
ATOM 766 C CA . THR A 1 110 ? -4.231 2.112 8.918 1.00 95.75 110 THR A CA 1
ATOM 767 C C . THR A 1 110 ? -3.473 3.090 8.036 1.00 95.75 110 THR A C 1
ATOM 769 O O . THR A 1 110 ? -4.076 3.842 7.271 1.00 95.75 110 THR A O 1
ATOM 772 N N . VAL A 1 111 ? -2.145 3.061 8.101 1.00 95.62 111 VAL A N 1
ATOM 773 C CA . VAL A 1 111 ? -1.283 3.801 7.175 1.00 95.62 111 VAL A CA 1
ATOM 774 C C . VAL A 1 111 ? -0.983 2.911 5.977 1.00 95.62 111 VAL A C 1
ATOM 776 O O . VAL A 1 111 ? -0.433 1.822 6.126 1.00 95.62 111 VAL A O 1
ATOM 779 N N . VAL A 1 112 ? -1.341 3.380 4.788 1.00 95.12 112 VAL A N 1
ATOM 780 C CA . VAL A 1 112 ? -1.147 2.696 3.511 1.00 95.12 112 VAL A CA 1
ATOM 781 C C . VAL A 1 112 ? -0.048 3.413 2.739 1.00 95.12 112 VAL A C 1
ATOM 783 O O . VAL A 1 112 ? -0.223 4.546 2.293 1.00 95.12 112 VAL A O 1
ATOM 786 N N . THR A 1 113 ? 1.083 2.739 2.563 1.00 94.75 113 THR A N 1
ATOM 787 C CA . THR A 1 113 ? 2.189 3.197 1.722 1.00 94.75 113 THR A CA 1
ATOM 788 C C . THR A 1 113 ? 2.211 2.384 0.440 1.00 94.75 113 THR A C 1
ATOM 790 O O . THR A 1 113 ? 2.259 1.158 0.480 1.00 94.75 113 THR A O 1
ATOM 793 N N . ILE A 1 114 ? 2.207 3.050 -0.705 1.00 93.38 114 ILE A N 1
ATOM 794 C CA . ILE A 1 114 ? 2.231 2.417 -2.023 1.00 93.38 114 ILE A CA 1
ATOM 795 C C . ILE A 1 114 ? 3.534 2.759 -2.716 1.00 93.38 114 ILE A C 1
ATOM 797 O O . ILE A 1 114 ? 3.926 3.923 -2.751 1.00 93.38 114 ILE A O 1
ATOM 801 N N . PHE A 1 115 ? 4.154 1.742 -3.304 1.00 92.00 115 PHE A N 1
ATOM 802 C CA . PHE A 1 115 ? 5.312 1.861 -4.175 1.00 92.00 115 PHE A CA 1
ATOM 803 C C . PHE A 1 115 ? 4.927 1.327 -5.549 1.00 92.00 115 PHE A C 1
ATOM 805 O O . PHE A 1 115 ? 4.562 0.159 -5.669 1.00 92.00 115 PHE A O 1
ATOM 812 N N . LEU A 1 116 ? 5.008 2.168 -6.575 1.00 90.81 116 LEU A N 1
ATOM 813 C CA . LEU A 1 116 ? 4.734 1.800 -7.965 1.00 90.81 116 LEU A CA 1
ATOM 814 C C . LEU A 1 116 ? 5.927 2.155 -8.829 1.00 90.81 116 LEU A C 1
ATOM 816 O O . LEU A 1 116 ? 6.500 3.228 -8.670 1.00 90.81 116 LEU A O 1
ATOM 820 N N . ALA A 1 117 ? 6.248 1.308 -9.792 1.00 89.25 117 ALA A N 1
ATOM 821 C CA . ALA A 1 117 ? 7.156 1.676 -10.862 1.00 89.25 117 ALA A CA 1
ATOM 822 C C . ALA A 1 117 ? 6.629 1.152 -12.194 1.00 89.25 117 ALA A C 1
ATOM 824 O O . ALA A 1 117 ? 5.893 0.162 -12.259 1.00 89.25 117 ALA A O 1
ATOM 825 N N . GLU A 1 118 ? 7.003 1.853 -13.253 1.00 87.50 118 GLU A N 1
ATOM 826 C CA . GLU A 1 118 ? 6.754 1.417 -14.617 1.00 87.50 118 GLU A CA 1
ATOM 827 C C . GLU A 1 118 ? 7.780 0.354 -15.036 1.00 87.50 118 GLU A C 1
ATOM 829 O O . GLU A 1 118 ? 8.938 0.388 -14.618 1.00 87.50 118 GLU A O 1
ATOM 834 N N . GLY A 1 119 ? 7.360 -0.612 -15.853 1.00 80.19 119 GLY A N 1
ATOM 835 C CA . GLY A 1 119 ? 8.285 -1.532 -16.521 1.00 80.19 119 GLY A CA 1
ATOM 836 C C . GLY A 1 119 ? 8.904 -2.633 -15.650 1.00 80.19 119 GLY A C 1
ATOM 837 O O . GLY A 1 119 ? 9.770 -3.351 -16.140 1.00 80.19 119 GLY A O 1
ATOM 838 N N . LEU A 1 120 ? 8.450 -2.842 -14.405 1.00 78.38 120 LEU A N 1
ATOM 839 C CA . LEU A 1 120 ? 8.952 -3.939 -13.551 1.00 78.38 120 LEU A CA 1
ATOM 840 C C . LEU A 1 120 ? 8.584 -5.341 -14.067 1.00 78.38 120 LEU A C 1
ATOM 842 O O . LEU A 1 120 ? 9.255 -6.320 -13.742 1.00 78.38 120 LEU A O 1
ATOM 846 N N . SER A 1 121 ? 7.501 -5.456 -14.839 1.00 70.00 121 SER A N 1
ATOM 847 C CA . SER A 1 121 ? 7.016 -6.721 -15.406 1.00 70.00 121 SER A CA 1
ATOM 848 C C . SER A 1 121 ? 7.843 -7.188 -16.613 1.00 70.00 121 SER A C 1
ATOM 850 O O . SER A 1 121 ? 7.871 -8.382 -16.923 1.00 70.00 121 SER A O 1
ATOM 852 N N . GLY A 1 122 ? 8.561 -6.271 -17.270 1.00 60.50 122 GLY A N 1
ATOM 853 C CA . GLY A 1 122 ? 9.549 -6.581 -18.294 1.00 60.50 122 GLY A CA 1
ATOM 854 C C . GLY A 1 122 ? 10.870 -6.901 -17.616 1.00 60.50 122 GLY A C 1
ATOM 855 O O . GLY A 1 122 ? 11.468 -6.017 -17.016 1.00 60.50 122 GLY A O 1
ATOM 856 N N . GLY A 1 123 ? 11.311 -8.161 -17.680 1.00 48.38 123 GLY A N 1
ATOM 857 C CA . GLY A 1 123 ? 12.541 -8.618 -17.033 1.00 48.38 123 GLY A CA 1
ATOM 858 C C . GLY A 1 123 ? 13.687 -7.644 -17.277 1.00 48.38 123 GLY A C 1
ATOM 859 O O . GLY A 1 123 ? 14.207 -7.554 -18.390 1.00 48.38 123 GLY A O 1
ATOM 860 N N . VAL A 1 124 ? 14.054 -6.897 -16.238 1.00 52.88 124 VAL A N 1
ATOM 861 C CA . VAL A 1 124 ? 15.167 -5.972 -16.334 1.00 52.88 124 VAL A CA 1
ATOM 862 C C . VAL A 1 124 ? 16.421 -6.784 -16.590 1.00 52.88 124 VAL A C 1
ATOM 864 O O . VAL A 1 124 ? 16.811 -7.640 -15.797 1.00 52.88 124 VAL A O 1
ATOM 867 N N . THR A 1 125 ? 17.086 -6.511 -17.705 1.00 46.84 125 THR A N 1
ATOM 868 C CA . THR A 1 125 ? 18.502 -6.835 -17.852 1.00 46.8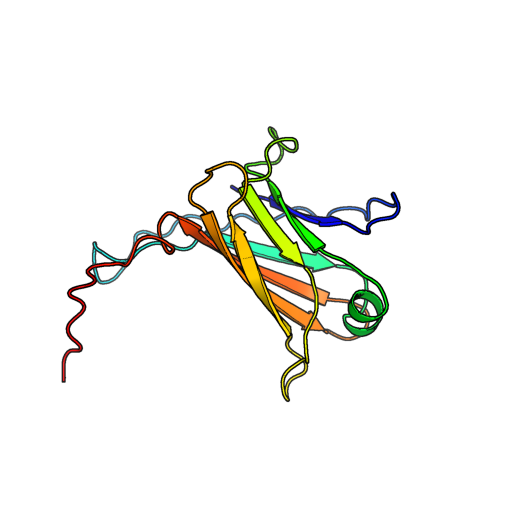4 125 THR A CA 1
ATOM 869 C C . THR A 1 125 ? 19.280 -5.844 -16.992 1.00 46.84 125 THR A C 1
ATOM 871 O O . THR A 1 125 ? 20.020 -5.013 -17.508 1.00 46.84 125 THR A O 1
ATOM 874 N N . SER A 1 126 ? 19.053 -5.846 -15.677 1.00 54.72 126 SER A N 1
ATOM 875 C CA . SER A 1 126 ? 19.917 -5.113 -14.769 1.00 54.72 126 SER A CA 1
ATOM 876 C C . SER A 1 126 ? 21.239 -5.866 -14.738 1.00 54.72 126 SER A C 1
ATOM 878 O O . SER A 1 126 ? 21.385 -6.838 -14.001 1.00 54.72 126 SER A O 1
ATOM 880 N N . ASP A 1 127 ? 22.219 -5.391 -15.505 1.00 54.06 127 ASP A N 1
ATOM 881 C CA . ASP A 1 127 ? 23.645 -5.692 -15.310 1.00 54.06 127 ASP A CA 1
ATOM 882 C C . ASP A 1 127 ? 24.161 -5.028 -14.014 1.00 54.06 127 ASP A C 1
ATOM 884 O O . ASP A 1 127 ? 25.285 -4.551 -13.920 1.00 54.06 127 ASP A O 1
ATOM 888 N N . ALA A 1 128 ? 23.319 -4.967 -12.976 1.00 57.94 128 ALA A N 1
ATOM 889 C CA . ALA A 1 128 ? 23.699 -4.536 -11.646 1.00 57.94 128 ALA A CA 1
ATOM 890 C C . ALA A 1 128 ? 24.545 -5.653 -11.029 1.00 57.94 128 ALA A C 1
ATOM 892 O O . ALA A 1 128 ? 24.087 -6.421 -10.184 1.00 57.94 128 ALA A O 1
ATOM 893 N N . THR A 1 129 ? 25.784 -5.795 -11.501 1.00 53.81 129 THR A N 1
ATOM 894 C CA . THR A 1 129 ? 26.745 -6.708 -10.900 1.00 53.81 129 THR A CA 1
ATOM 895 C C . THR A 1 129 ? 27.000 -6.240 -9.467 1.00 53.81 129 THR A C 1
ATOM 897 O O . THR A 1 129 ? 27.405 -5.087 -9.279 1.00 53.81 129 THR A O 1
ATOM 900 N N . PRO A 1 130 ? 26.774 -7.082 -8.445 1.00 53.06 130 PRO A N 1
ATOM 901 C CA . PRO A 1 130 ? 27.121 -6.720 -7.082 1.00 53.06 130 PRO A CA 1
ATOM 902 C C . PRO A 1 130 ? 28.634 -6.496 -7.004 1.00 53.06 130 PRO A C 1
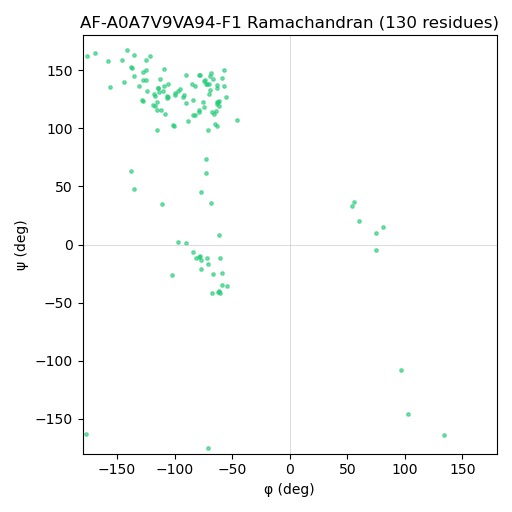ATOM 904 O O . PRO A 1 130 ? 29.418 -7.382 -7.349 1.00 53.06 130 PRO A O 1
ATOM 907 N N . VAL A 1 131 ? 29.057 -5.314 -6.549 1.00 59.88 131 VAL A N 1
ATOM 908 C CA . VAL A 1 131 ? 30.453 -5.100 -6.155 1.00 59.88 131 VAL A CA 1
ATOM 909 C C . VAL A 1 131 ? 30.713 -5.947 -4.906 1.00 59.88 131 VAL A C 1
ATOM 911 O O . VAL A 1 131 ? 30.065 -5.752 -3.879 1.00 59.88 131 VAL A O 1
ATOM 914 N N . SER A 1 132 ? 31.585 -6.951 -5.038 1.00 53.47 132 SER A N 1
ATOM 915 C CA . SER A 1 132 ? 32.094 -7.759 -3.916 1.00 53.47 132 SER A CA 1
ATOM 916 C C . SER A 1 132 ? 33.264 -7.071 -3.230 1.00 53.47 132 SER A C 1
ATOM 918 O O . SER A 1 132 ? 34.057 -6.421 -3.951 1.00 53.47 132 SER A O 1
#

Nearest PDB structures (foldseek):
  2luz-assembly1_A  TM=3.949E-01  e=4.519E-02  Micromonospora echinospora
  4fpw-assembly3_A  TM=4.679E-01  e=1.767E-01  Micromonospora echinospora
  4esq-assembly1_A  TM=4.957E-01  e=1.517E+00  Mycobacterium tuberculosis H37Rv
  4o3z-assembly1_A  TM=3.735E-01  e=1.871E+00  Actinobacillus pleuropneumoniae
  4pr7-assembly1_A  TM=2.753E-01  e=2.431E+00  Dickeya dadantii

Secondary structure (DSSP, 8-state):
--EEEEEESSS-----PPP-PPP-PPP-S-TT--PPEEEEEEESS-HHHHHTS-EEEEEES-GGGTT-EEEEEEE-S---TTSEEEEEEEE-TT--EEEEEEEEE-SS-EEEEEEEEESTTS----------

Foldseek 3Di:
DKDKAKDDPPDDGDDFDDWDADDDDDDDDDPPDFDWGKTKGKFQAFPVRVAVGKIKM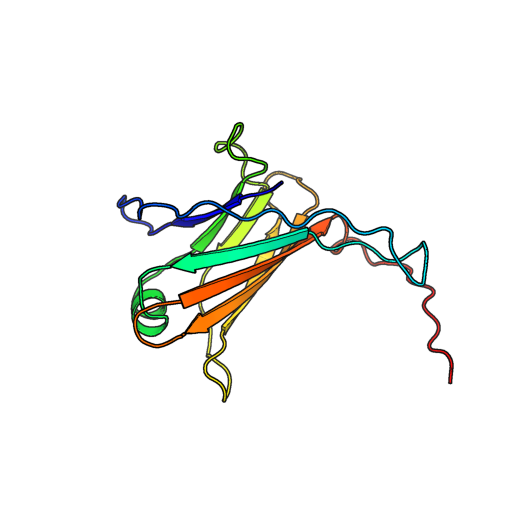WMAPDPVGNVHTFWMWIDDDDADPQRKDKTWIGGDPPNQKIWMWIWDGPDSMIMIMIIITGPPVPPDPPPPDDDD

Solvent-accessible surface area (backbone atoms only — not comparable to full-atom values): 7979 Å² total; per-residue (Å²): 110,64,43,77,47,77,50,51,89,73,87,60,85,72,88,79,69,84,73,69,80,75,81,87,68,85,85,81,81,68,91,82,62,80,72,64,51,68,43,59,45,75,43,92,44,23,48,69,64,54,65,73,45,79,33,32,43,41,28,17,55,22,88,94,42,67,86,44,54,29,27,38,27,67,57,68,86,75,54,49,100,88,51,39,34,71,32,63,25,45,59,28,87,88,57,49,28,34,36,40,37,41,37,38,53,73,67,65,25,20,41,39,38,36,42,35,28,68,53,73,88,51,81,73,85,68,82,74,71,80,87,127